Protein AF-A0A1F3E7A6-F1 (afdb_monomer)

Foldseek 3Di:
DDPPDDPDPDPPFAAAPVRHGDDQQFWKAAQPPNLGIWGWHADPVGIWTARPPPRDIDDQVVQQDPPPRHGNIGTDD

Radius of gyration: 14.82 Å; Cα contacts (8 Å, |Δi|>4): 136; chains: 1; bounding box: 50×28×32 Å

Structure (mmCIF, N/CA/C/O backbone):
data_AF-A0A1F3E7A6-F1
#
_entry.id   AF-A0A1F3E7A6-F1
#
loop_
_atom_site.group_PDB
_atom_site.id
_atom_site.type_symbol
_atom_site.label_atom_id
_atom_site.label_alt_id
_atom_site.label_comp_id
_atom_site.label_asym_id
_atom_site.label_entity_id
_atom_site.label_seq_id
_atom_site.pdbx_PDB_ins_code
_atom_site.Cartn_x
_atom_site.Cartn_y
_atom_site.Cartn_z
_atom_site.occupancy
_atom_site.B_iso_or_equiv
_atom_site.auth_seq_id
_atom_site.auth_comp_id
_atom_site.auth_asym_id
_atom_site.auth_atom_id
_atom_site.pdbx_PDB_model_num
ATOM 1 N N . MET A 1 1 ? 34.105 18.564 18.789 1.00 49.41 1 MET A N 1
ATOM 2 C CA . MET A 1 1 ? 32.734 18.073 19.05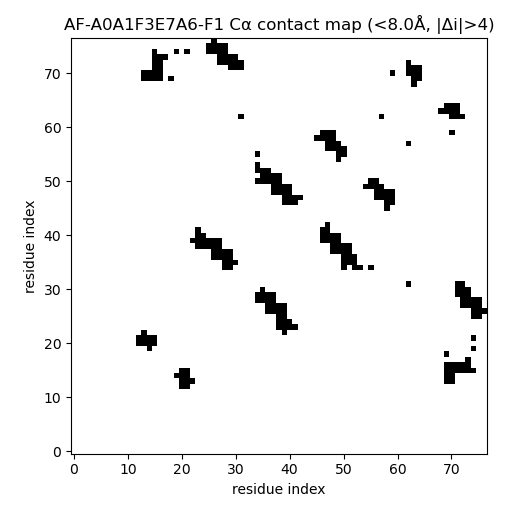5 1.00 49.41 1 MET A CA 1
ATOM 3 C C . MET A 1 1 ? 32.127 17.687 17.710 1.00 49.41 1 MET A C 1
ATOM 5 O O . MET A 1 1 ? 31.896 18.562 16.887 1.00 49.41 1 MET A O 1
ATOM 9 N N . PHE A 1 2 ? 32.044 16.390 17.406 1.00 59.34 2 PHE A N 1
ATOM 10 C CA . PHE A 1 2 ? 31.674 15.897 16.074 1.00 59.34 2 PHE A CA 1
ATOM 11 C C . PHE A 1 2 ? 30.153 15.935 15.893 1.00 59.34 2 PHE A C 1
ATOM 13 O O . PHE A 1 2 ? 29.438 15.113 16.461 1.00 59.34 2 PHE A O 1
ATOM 20 N N . ASN A 1 3 ? 29.656 16.873 15.084 1.00 54.88 3 ASN A N 1
ATOM 21 C CA . ASN A 1 3 ? 28.277 16.847 14.601 1.00 54.88 3 ASN A CA 1
ATOM 22 C C . ASN A 1 3 ? 28.130 15.709 13.580 1.00 54.88 3 ASN A C 1
ATOM 24 O O . ASN A 1 3 ? 28.283 15.912 12.376 1.00 54.88 3 ASN A O 1
ATOM 28 N N . LEU A 1 4 ? 27.855 14.497 14.073 1.00 67.19 4 LEU A N 1
ATOM 29 C CA . LEU A 1 4 ? 27.501 13.355 13.236 1.00 67.19 4 LEU A CA 1
ATOM 30 C C . LEU A 1 4 ? 26.245 13.689 12.420 1.00 67.19 4 LEU A C 1
ATOM 32 O O . LEU A 1 4 ? 25.171 13.967 12.953 1.00 67.19 4 LEU A O 1
ATOM 36 N N . PHE A 1 5 ? 26.427 13.660 11.104 1.00 71.38 5 PHE A N 1
ATOM 37 C CA . PHE A 1 5 ? 25.447 13.836 10.042 1.00 71.38 5 PHE A CA 1
ATOM 38 C C . PHE A 1 5 ? 24.035 13.354 10.413 1.00 71.38 5 PHE A C 1
ATOM 40 O O . PHE A 1 5 ? 23.756 12.154 10.476 1.00 71.38 5 PHE A O 1
ATOM 47 N N . LYS A 1 6 ? 23.101 14.300 10.579 1.00 64.62 6 LYS A N 1
ATOM 48 C CA . LYS A 1 6 ? 21.661 14.011 10.587 1.00 64.62 6 LYS A CA 1
ATOM 49 C C . LYS A 1 6 ? 21.295 13.402 9.228 1.00 64.62 6 LYS A C 1
ATOM 51 O O . LYS A 1 6 ? 21.190 14.125 8.237 1.00 64.62 6 LYS A O 1
ATOM 56 N N . LYS A 1 7 ? 21.099 12.079 9.159 1.00 63.78 7 LYS A N 1
ATOM 57 C CA . LYS A 1 7 ? 20.519 11.421 7.976 1.00 63.78 7 LYS A CA 1
ATOM 58 C C . LYS A 1 7 ? 19.169 12.084 7.680 1.00 63.78 7 LYS A C 1
ATOM 60 O O . LYS A 1 7 ? 18.229 11.944 8.461 1.00 63.78 7 LYS A O 1
ATOM 65 N N . LYS A 1 8 ? 19.064 12.815 6.562 1.00 62.50 8 LYS A N 1
ATOM 66 C CA . LYS A 1 8 ? 17.773 13.279 6.031 1.00 62.50 8 LYS A CA 1
ATOM 67 C C . LYS A 1 8 ? 16.889 12.042 5.848 1.00 62.50 8 LYS A C 1
ATOM 69 O O . LYS A 1 8 ? 17.229 11.169 5.050 1.00 62.50 8 LYS A O 1
ATOM 74 N N . LYS A 1 9 ? 15.784 11.948 6.597 1.00 58.75 9 LYS A N 1
ATOM 75 C CA . LYS A 1 9 ? 14.769 10.907 6.390 1.00 58.75 9 LYS A CA 1
ATOM 76 C C . LYS A 1 9 ? 14.240 11.075 4.963 1.00 58.75 9 LYS A C 1
ATOM 78 O O . LYS A 1 9 ? 13.565 12.060 4.674 1.00 58.75 9 LYS A O 1
ATOM 83 N N . ARG A 1 10 ? 14.601 10.164 4.053 1.00 57.53 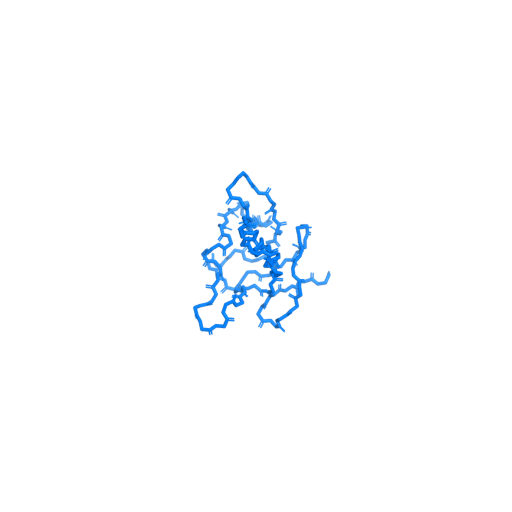10 ARG A N 1
ATOM 84 C CA . ARG A 1 10 ? 13.983 10.106 2.723 1.00 57.53 10 ARG A CA 1
ATOM 85 C C . ARG A 1 10 ? 12.508 9.791 2.953 1.00 57.53 10 ARG A C 1
ATOM 87 O O . ARG A 1 10 ? 12.205 8.755 3.538 1.00 57.53 10 ARG A O 1
ATOM 94 N N . LYS A 1 11 ? 11.609 10.694 2.555 1.00 61.62 11 LYS A N 1
ATOM 95 C CA . LYS A 1 11 ? 10.181 10.373 2.492 1.00 61.62 11 LYS A CA 1
ATOM 96 C C . LYS A 1 11 ? 10.057 9.219 1.500 1.00 61.62 11 LYS A C 1
ATOM 98 O O . LYS A 1 11 ? 10.469 9.364 0.351 1.00 61.62 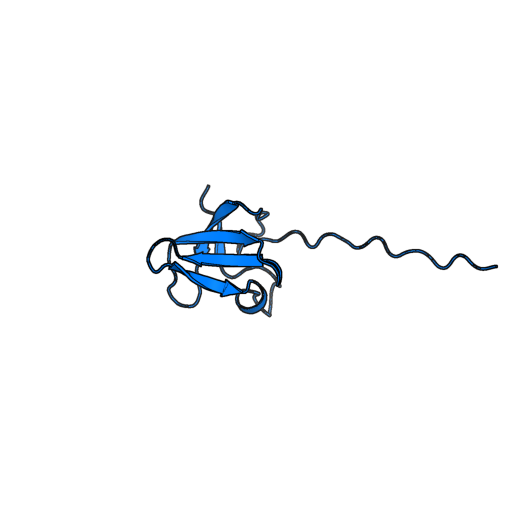11 LYS A O 1
ATOM 103 N N . ILE A 1 12 ? 9.615 8.058 1.973 1.00 67.31 12 ILE A N 1
ATOM 104 C CA . ILE A 1 12 ? 9.375 6.906 1.107 1.00 67.31 12 ILE A CA 1
ATOM 105 C C . ILE A 1 12 ? 8.202 7.309 0.221 1.00 67.31 12 ILE A C 1
ATOM 107 O O . ILE A 1 12 ? 7.084 7.458 0.704 1.00 67.31 12 ILE A O 1
ATOM 111 N N . GLN A 1 13 ? 8.483 7.582 -1.050 1.00 79.25 13 GLN A N 1
ATOM 112 C CA . GLN A 1 13 ? 7.440 7.879 -2.017 1.00 79.25 13 GLN A CA 1
ATOM 113 C C . GLN A 1 13 ? 6.764 6.560 -2.371 1.00 79.25 13 GLN A C 1
ATOM 115 O O . GLN A 1 13 ? 7.410 5.667 -2.922 1.00 79.25 13 GLN A O 1
ATOM 120 N N . LEU A 1 14 ? 5.493 6.429 -1.997 1.00 83.88 14 LEU A N 1
ATOM 121 C CA . LEU A 1 14 ? 4.687 5.263 -2.332 1.00 83.88 14 LEU A CA 1
ATOM 122 C C . LEU A 1 14 ? 4.542 5.180 -3.848 1.00 83.88 14 LEU A C 1
ATOM 124 O O . LEU A 1 14 ? 4.377 6.205 -4.508 1.00 83.88 14 LEU A O 1
ATOM 128 N N . LYS A 1 15 ? 4.634 3.963 -4.382 1.00 91.88 15 LYS A N 1
ATOM 129 C CA . LYS A 1 15 ? 4.502 3.694 -5.809 1.00 91.88 15 LYS A CA 1
ATOM 130 C C . LYS A 1 15 ? 3.553 2.537 -6.053 1.00 91.88 15 LYS A C 1
ATOM 132 O O . LYS A 1 15 ? 3.579 1.568 -5.293 1.00 91.88 15 LYS A O 1
ATOM 137 N N . ASP A 1 16 ? 2.754 2.645 -7.102 1.00 91.81 16 ASP A N 1
ATOM 138 C CA . ASP A 1 16 ? 1.926 1.553 -7.604 1.00 91.81 16 ASP A CA 1
ATOM 139 C C . ASP A 1 16 ? 2.788 0.466 -8.283 1.00 91.81 16 ASP A C 1
ATOM 141 O O . ASP A 1 16 ? 4.016 0.581 -8.364 1.00 91.81 16 ASP A O 1
ATOM 145 N N . LEU A 1 17 ? 2.146 -0.587 -8.793 1.00 90.19 17 LEU A N 1
ATOM 146 C CA . LEU A 1 17 ? 2.808 -1.681 -9.514 1.00 90.19 17 LEU A CA 1
ATOM 147 C C . LEU A 1 17 ? 3.632 -1.197 -10.727 1.00 90.19 17 LEU A C 1
ATOM 149 O O . LEU A 1 17 ? 4.616 -1.832 -11.099 1.00 90.19 17 LEU A O 1
ATOM 153 N N . ASN A 1 18 ? 3.245 -0.073 -11.332 1.00 89.06 18 ASN A N 1
ATOM 154 C CA . ASN A 1 18 ? 3.872 0.511 -12.517 1.00 89.06 18 ASN A CA 1
ATOM 155 C C . ASN A 1 18 ? 4.934 1.568 -12.164 1.00 89.06 18 ASN A C 1
ATOM 157 O O . ASN A 1 18 ? 5.559 2.144 -13.052 1.00 89.06 18 ASN A O 1
ATOM 161 N N . GLY A 1 19 ? 5.160 1.832 -10.875 1.00 88.75 19 GLY A N 1
ATOM 162 C CA . GLY A 1 19 ? 6.097 2.845 -10.406 1.00 88.75 19 GLY A CA 1
ATOM 163 C C . GLY A 1 19 ? 5.520 4.264 -10.326 1.00 88.75 19 GLY A C 1
ATOM 164 O O . GLY A 1 19 ? 6.276 5.191 -10.016 1.00 88.75 19 GLY A O 1
ATOM 165 N N . ASN A 1 20 ? 4.218 4.445 -10.561 1.00 91.44 20 ASN A N 1
ATOM 166 C CA . ASN A 1 20 ? 3.536 5.730 -10.443 1.00 91.44 20 ASN A CA 1
ATOM 167 C C . ASN A 1 20 ? 3.435 6.142 -8.975 1.00 91.44 20 ASN A C 1
ATOM 169 O O . ASN A 1 20 ? 3.066 5.313 -8.141 1.00 91.44 20 ASN A O 1
ATOM 173 N N . PRO A 1 21 ? 3.726 7.406 -8.632 1.00 91.06 21 PRO A N 1
ATOM 174 C CA . PRO A 1 21 ? 3.623 7.875 -7.261 1.00 91.06 21 PRO A CA 1
ATOM 175 C C . PRO A 1 21 ? 2.170 7.844 -6.769 1.00 91.06 21 PRO A C 1
ATOM 177 O O . PRO A 1 21 ? 1.257 8.283 -7.469 1.00 91.06 21 PRO A O 1
ATOM 180 N N . LEU A 1 22 ? 1.988 7.365 -5.540 1.00 91.19 22 LEU A N 1
ATOM 181 C CA . LEU A 1 22 ? 0.715 7.350 -4.827 1.00 91.19 22 LEU A CA 1
ATOM 182 C C . LEU A 1 22 ? 0.715 8.406 -3.723 1.00 91.19 22 LEU A C 1
ATOM 184 O O . LEU A 1 22 ? 1.669 8.505 -2.944 1.00 91.19 22 LEU A O 1
ATOM 188 N N . ASN A 1 23 ? -0.377 9.155 -3.644 1.00 90.56 23 ASN A N 1
ATOM 189 C CA . ASN A 1 23 ? -0.646 10.154 -2.622 1.00 90.56 23 ASN A CA 1
ATOM 190 C C . ASN A 1 23 ? -1.941 9.818 -1.876 1.00 90.56 23 ASN A C 1
ATOM 192 O O . ASN A 1 23 ? -2.832 9.154 -2.401 1.00 90.56 23 ASN A O 1
ATOM 196 N N . VAL A 1 24 ? -2.053 10.297 -0.638 1.00 91.19 24 VAL A N 1
ATOM 197 C CA . VAL A 1 24 ? -3.294 10.183 0.139 1.00 91.19 24 VAL A CA 1
ATOM 198 C C . VAL A 1 24 ? -4.436 10.844 -0.634 1.00 91.19 24 VAL A C 1
ATOM 200 O O . VAL A 1 24 ? -4.282 11.960 -1.124 1.00 91.19 24 VAL A O 1
ATOM 203 N N . GLY A 1 25 ? -5.564 10.147 -0.741 1.00 91.06 25 GLY A N 1
ATOM 204 C CA . GLY A 1 25 ? -6.722 10.540 -1.541 1.00 91.06 25 GLY A CA 1
ATOM 205 C C . GLY A 1 25 ? -6.753 9.939 -2.949 1.00 91.06 25 GLY A C 1
ATOM 206 O O . GLY A 1 25 ? -7.808 9.978 -3.576 1.00 91.06 25 GLY A O 1
ATOM 207 N N . ASP A 1 26 ? -5.656 9.348 -3.435 1.00 92.31 26 ASP A N 1
ATOM 208 C CA . ASP A 1 26 ? -5.657 8.664 -4.731 1.00 92.31 26 ASP A CA 1
ATOM 209 C C . ASP A 1 26 ? -6.560 7.422 -4.693 1.00 92.31 26 ASP A C 1
ATOM 211 O O . ASP A 1 26 ? -6.547 6.640 -3.729 1.00 92.31 26 ASP A O 1
ATOM 215 N N . LYS A 1 27 ? -7.295 7.212 -5.790 1.00 94.06 27 LYS A N 1
ATOM 216 C CA . LYS A 1 27 ? -8.018 5.969 -6.048 1.00 94.06 27 LYS A CA 1
ATOM 217 C C . LYS A 1 27 ? -7.086 4.953 -6.691 1.00 94.06 27 LYS A C 1
ATOM 219 O O . LYS A 1 27 ? -6.317 5.252 -7.603 1.00 94.06 27 LYS A O 1
ATOM 224 N N . VAL A 1 28 ? -7.155 3.725 -6.207 1.00 94.12 28 VAL A N 1
ATOM 225 C CA . VAL A 1 28 ? -6.350 2.616 -6.702 1.00 94.12 28 VAL A CA 1
ATOM 226 C C . VAL A 1 28 ? -7.197 1.361 -6.808 1.00 94.12 28 VAL A C 1
ATOM 228 O O . VAL A 1 28 ? -8.070 1.104 -5.987 1.00 94.12 28 VAL A O 1
ATOM 231 N N . GLU A 1 29 ? -6.914 0.535 -7.796 1.00 94.25 29 GLU A N 1
ATOM 232 C CA . GLU A 1 29 ? -7.422 -0.825 -7.861 1.00 94.25 29 GLU A CA 1
ATOM 233 C C . GLU A 1 29 ? -6.489 -1.742 -7.069 1.00 94.25 29 GLU A C 1
ATOM 235 O O . GLU A 1 29 ? -5.276 -1.787 -7.307 1.00 94.25 29 GLU A O 1
ATOM 240 N N . SER A 1 30 ? -7.040 -2.469 -6.101 1.00 93.19 30 SER A N 1
ATOM 241 C CA . SER A 1 30 ? -6.284 -3.444 -5.331 1.00 93.19 30 SER A CA 1
ATOM 242 C C . SER A 1 30 ? -6.143 -4.754 -6.094 1.00 93.19 30 SER A C 1
ATOM 244 O O . SER A 1 30 ? -7.131 -5.365 -6.492 1.00 93.19 30 SER A O 1
ATOM 246 N N . LEU A 1 31 ? -4.906 -5.233 -6.224 1.00 90.50 31 LEU A N 1
ATOM 247 C CA . LEU A 1 31 ? -4.593 -6.526 -6.843 1.00 90.50 31 LEU A CA 1
ATOM 248 C C . LEU A 1 31 ? -4.434 -7.639 -5.792 1.00 90.50 31 LEU A C 1
ATOM 250 O O . LEU A 1 31 ? -3.880 -8.701 -6.075 1.00 90.50 31 LEU A O 1
ATOM 254 N N . ARG A 1 32 ? -4.855 -7.380 -4.548 1.00 86.94 32 ARG A N 1
ATOM 255 C CA . ARG A 1 32 ? -4.709 -8.282 -3.403 1.00 86.94 32 ARG A CA 1
ATOM 256 C C . ARG A 1 32 ? -5.998 -8.303 -2.592 1.00 86.94 32 ARG A C 1
ATOM 258 O O . ARG A 1 32 ? -6.666 -7.285 -2.463 1.00 86.94 32 ARG A O 1
ATOM 265 N N . TYR A 1 33 ? -6.309 -9.457 -2.005 1.00 86.94 33 TYR A N 1
ATOM 266 C CA . TYR A 1 33 ? -7.458 -9.631 -1.104 1.00 86.94 33 TYR A CA 1
ATOM 267 C C . TYR A 1 33 ? -8.825 -9.262 -1.712 1.00 86.94 33 TYR A C 1
ATOM 269 O O . TYR A 1 33 ? -9.755 -9.009 -0.958 1.00 86.94 33 TYR A O 1
ATOM 277 N N . GLU A 1 34 ? -8.938 -9.211 -3.046 1.00 85.75 34 GLU A N 1
ATOM 278 C CA . GLU A 1 34 ? -10.195 -8.959 -3.774 1.00 85.75 34 GLU A CA 1
ATOM 279 C C . GLU A 1 34 ? -10.950 -7.690 -3.321 1.00 85.75 34 GLU A C 1
ATOM 281 O O . GLU A 1 34 ? -12.171 -7.613 -3.401 1.00 85.75 34 GLU A O 1
ATOM 286 N N . LEU A 1 35 ? -10.228 -6.656 -2.866 1.00 87.44 35 LEU A N 1
ATOM 287 C CA . LEU A 1 35 ? -10.841 -5.419 -2.354 1.00 87.44 35 LEU A CA 1
ATOM 288 C C . LEU A 1 35 ? -11.475 -4.545 -3.449 1.00 87.44 35 LEU A C 1
ATOM 290 O O . LEU A 1 35 ? -12.225 -3.617 -3.132 1.00 87.44 35 LEU A O 1
ATOM 294 N N . GLY A 1 36 ? -11.135 -4.791 -4.716 1.00 92.69 36 GLY A N 1
ATOM 295 C CA . GLY A 1 36 ? -11.557 -3.971 -5.849 1.00 92.69 36 GLY A CA 1
ATOM 296 C C . GLY A 1 36 ? -10.993 -2.550 -5.772 1.00 92.69 36 GLY A C 1
ATOM 297 O O . GLY A 1 36 ? -9.807 -2.352 -5.498 1.00 92.69 36 GLY A O 1
ATOM 298 N N . ILE A 1 37 ? -11.846 -1.553 -6.012 1.00 94.44 37 ILE A N 1
ATOM 299 C CA . ILE A 1 37 ? -11.477 -0.133 -5.961 1.00 94.44 37 ILE A CA 1
ATOM 300 C C . ILE A 1 37 ? -11.310 0.303 -4.506 1.00 94.44 37 ILE A C 1
ATOM 302 O O . ILE A 1 37 ? -12.186 0.085 -3.666 1.00 94.44 37 ILE A O 1
ATOM 306 N N . CYS A 1 38 ? -10.177 0.929 -4.219 1.00 95.06 38 CYS A N 1
ATOM 307 C CA . CYS A 1 38 ? -9.791 1.407 -2.907 1.00 95.06 38 CYS A CA 1
ATOM 308 C C . CYS A 1 38 ? -9.315 2.856 -2.959 1.00 95.06 38 CYS A C 1
ATOM 310 O O . CYS A 1 38 ? -8.745 3.303 -3.951 1.00 95.06 38 CYS A O 1
ATOM 312 N N . THR A 1 39 ? -9.439 3.545 -1.833 1.00 94.81 39 THR A N 1
ATOM 313 C CA . THR A 1 39 ? -8.886 4.886 -1.634 1.00 94.81 39 THR A CA 1
ATOM 314 C C . THR A 1 39 ? -7.746 4.815 -0.631 1.00 94.81 39 THR A C 1
ATOM 316 O O . THR A 1 39 ? -7.869 4.172 0.418 1.00 94.81 39 THR A O 1
ATOM 319 N N . LEU A 1 40 ? -6.617 5.447 -0.959 1.00 93.31 40 LEU A N 1
ATOM 320 C CA . LEU A 1 40 ? -5.475 5.547 -0.055 1.00 93.31 40 LEU A CA 1
ATOM 321 C C . LEU A 1 40 ? -5.765 6.597 1.022 1.00 93.31 40 LEU A C 1
ATOM 323 O O . LEU A 1 40 ? -5.894 7.781 0.723 1.00 93.31 40 LEU A O 1
ATOM 327 N N . ILE A 1 41 ? -5.839 6.169 2.277 1.00 93.56 41 ILE A N 1
ATOM 328 C CA . ILE A 1 41 ? -6.113 7.024 3.433 1.00 93.56 41 ILE A CA 1
ATOM 329 C C . ILE A 1 41 ? -4.934 7.013 4.411 1.00 93.56 41 ILE A C 1
ATOM 331 O O . ILE A 1 41 ? -4.166 6.050 4.489 1.00 93.56 41 ILE A O 1
ATOM 335 N N . GLU A 1 42 ? -4.782 8.097 5.166 1.00 91.62 42 GLU A N 1
ATOM 336 C CA . GLU A 1 42 ? -3.848 8.175 6.290 1.00 91.62 42 GLU A CA 1
ATOM 337 C C . GLU A 1 42 ? -4.602 7.867 7.592 1.00 91.62 42 GLU A C 1
ATOM 339 O O . GLU A 1 42 ? -5.663 8.430 7.859 1.00 91.62 42 GLU A O 1
ATOM 344 N N . SER A 1 43 ? -4.073 6.936 8.382 1.00 87.75 43 SER A N 1
ATOM 345 C CA . SER A 1 43 ? -4.583 6.519 9.692 1.00 87.75 43 SER A CA 1
ATOM 346 C C . SER A 1 43 ? -3.534 6.783 10.779 1.00 87.75 43 SER A C 1
ATOM 348 O O . SER A 1 43 ? -2.372 7.065 10.480 1.00 87.75 43 SER A O 1
ATOM 350 N N . GLU A 1 44 ? -3.905 6.610 12.050 1.00 85.31 44 GLU A N 1
ATOM 351 C CA . GLU A 1 44 ? -2.986 6.742 13.195 1.00 85.31 44 GLU A CA 1
ATOM 352 C C . GLU A 1 44 ? -1.757 5.817 13.097 1.00 85.31 44 GLU A C 1
ATOM 354 O O . GLU A 1 44 ? -0.671 6.170 13.554 1.00 85.31 44 GLU A O 1
ATOM 359 N N . ASN A 1 45 ? -1.905 4.657 12.447 1.00 81.00 45 ASN A N 1
ATOM 360 C CA . ASN A 1 45 ? -0.841 3.663 12.274 1.00 81.00 45 ASN A CA 1
ATOM 361 C C . ASN A 1 45 ? -0.073 3.816 10.945 1.00 81.00 45 ASN A C 1
ATOM 363 O O . ASN A 1 45 ? 0.752 2.965 10.600 1.00 81.00 45 ASN A O 1
ATOM 367 N N . GLY A 1 46 ? -0.335 4.886 10.188 1.00 86.38 46 GLY A N 1
ATOM 368 C CA . GLY A 1 46 ? 0.228 5.141 8.863 1.00 86.38 46 GLY A CA 1
ATOM 369 C C . GLY A 1 46 ? -0.795 4.938 7.746 1.00 86.38 46 GLY A C 1
ATOM 370 O O . GLY A 1 46 ? -1.986 5.162 7.932 1.00 86.38 46 GLY A O 1
ATOM 371 N N . PHE A 1 47 ? -0.339 4.527 6.564 1.00 90.56 47 PHE A N 1
ATOM 372 C CA . PHE A 1 47 ? -1.196 4.442 5.379 1.00 90.56 47 PHE A CA 1
ATOM 373 C C . PHE A 1 47 ? -2.030 3.157 5.325 1.00 90.56 47 PHE A C 1
ATOM 375 O O . PHE A 1 47 ? -1.537 2.058 5.610 1.00 90.56 47 PHE A O 1
ATOM 382 N N . GLU A 1 48 ? -3.277 3.289 4.880 1.00 93.62 48 GLU A N 1
ATOM 383 C CA . GLU A 1 48 ? -4.207 2.181 4.667 1.00 93.62 48 GLU A CA 1
ATOM 384 C C . GLU A 1 48 ? -4.978 2.358 3.358 1.00 93.62 48 GLU A C 1
ATOM 386 O O . GLU A 1 48 ? -5.222 3.473 2.905 1.00 93.62 48 GLU A O 1
ATOM 391 N N . TYR A 1 49 ? -5.385 1.246 2.756 1.00 93.69 49 TYR A N 1
ATOM 392 C CA . TYR A 1 49 ?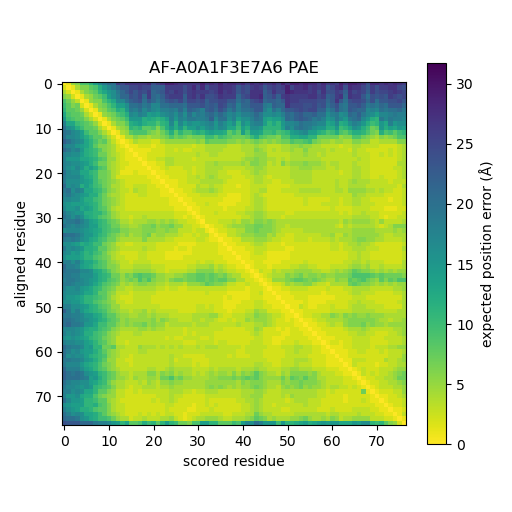 -6.310 1.231 1.630 1.00 93.69 49 TYR A CA 1
ATOM 393 C C . TYR A 1 49 ? -7.697 0.866 2.135 1.00 93.69 49 TYR A C 1
ATOM 395 O O . TYR A 1 49 ? -7.861 -0.176 2.773 1.00 93.69 49 TYR A O 1
ATOM 403 N N . GLN A 1 50 ? -8.683 1.706 1.842 1.00 94.81 50 GLN A N 1
ATOM 404 C CA . GLN A 1 50 ? -10.083 1.452 2.161 1.00 94.81 50 GLN A CA 1
ATOM 405 C C . GLN A 1 50 ? -10.844 1.082 0.891 1.00 94.81 50 GLN A C 1
ATOM 407 O O . GLN A 1 50 ? -10.910 1.894 -0.026 1.00 94.81 50 GLN A O 1
ATOM 412 N N . SER A 1 51 ? -11.439 -0.111 0.853 1.00 94.81 51 SER A N 1
ATOM 413 C CA . SER A 1 51 ? -12.319 -0.530 -0.242 1.00 94.81 51 SER A CA 1
ATOM 414 C C . SER A 1 51 ? -13.571 0.341 -0.290 1.00 94.81 51 SER A C 1
ATOM 416 O O . SER A 1 51 ? -14.253 0.502 0.724 1.00 94.81 51 SER A O 1
ATOM 418 N N . GLU A 1 52 ? -13.905 0.859 -1.471 1.00 92.69 52 GLU A N 1
ATOM 419 C CA . GLU A 1 52 ? -15.148 1.609 -1.690 1.00 92.69 52 GLU A CA 1
ATOM 420 C C . GLU A 1 52 ? -16.377 0.689 -1.711 1.00 92.69 52 GLU A C 1
ATOM 422 O O . GLU A 1 52 ? -17.480 1.129 -1.401 1.00 92.69 52 GLU A O 1
ATOM 427 N N . SER A 1 53 ? -16.196 -0.593 -2.046 1.00 91.19 53 SER A N 1
ATOM 428 C CA . SER A 1 53 ? -17.305 -1.546 -2.188 1.00 91.19 53 SER A CA 1
ATOM 429 C C . SER A 1 53 ? -17.725 -2.182 -0.863 1.00 91.19 53 SER A C 1
ATOM 431 O O . SER A 1 53 ? -18.915 -2.279 -0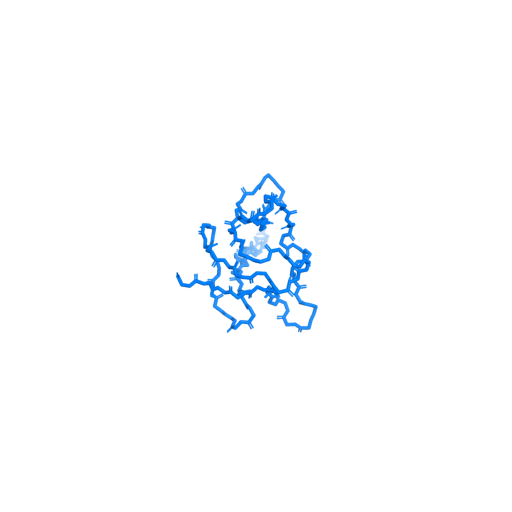.571 1.00 91.19 53 SER A O 1
ATOM 433 N N . THR A 1 54 ? -16.758 -2.606 -0.045 1.00 90.69 54 THR A N 1
ATOM 434 C CA . THR A 1 54 ? -17.015 -3.337 1.208 1.00 90.69 54 THR A CA 1
ATOM 435 C C . THR A 1 54 ? -16.725 -2.511 2.457 1.00 90.69 54 THR A C 1
ATOM 437 O O . THR A 1 54 ? -17.081 -2.918 3.561 1.00 90.69 54 THR A O 1
ATOM 440 N N . GLY A 1 55 ? -16.035 -1.374 2.319 1.00 90.00 55 GLY A N 1
ATOM 441 C CA . GLY A 1 55 ? -15.525 -0.595 3.449 1.00 90.00 55 GLY A CA 1
ATO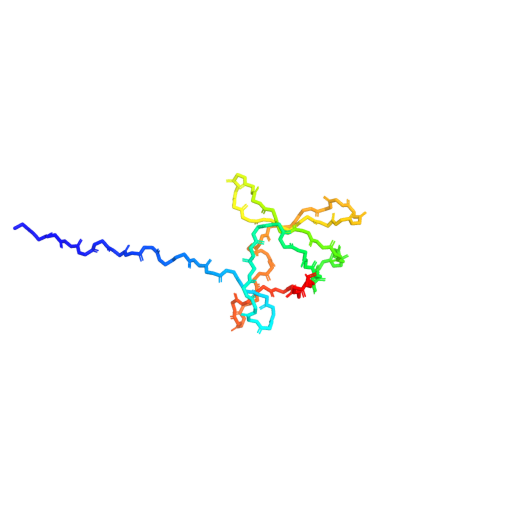M 442 C C . GLY A 1 55 ? -14.336 -1.243 4.170 1.00 90.00 55 GLY A C 1
ATOM 443 O O . GLY A 1 55 ? -13.846 -0.682 5.153 1.00 90.00 55 GLY A O 1
ATOM 444 N N . GLN A 1 56 ? -13.855 -2.402 3.704 1.00 92.56 56 GLN A N 1
ATOM 445 C CA . GLN A 1 56 ? -12.738 -3.115 4.317 1.00 92.56 56 GLN A CA 1
ATOM 446 C C . GLN A 1 56 ? -11.444 -2.300 4.214 1.00 92.56 56 GLN A C 1
ATOM 448 O O . GLN A 1 56 ? -11.133 -1.734 3.165 1.00 92.56 56 GLN A O 1
ATOM 453 N N . LYS A 1 57 ? -10.675 -2.264 5.306 1.00 93.38 57 LYS A N 1
ATOM 454 C CA . LYS A 1 57 ? -9.397 -1.550 5.388 1.00 93.38 57 LYS A CA 1
ATOM 455 C C . LYS A 1 57 ? -8.232 -2.523 5.439 1.00 93.38 57 LYS A C 1
ATOM 457 O O . LYS A 1 57 ? -8.252 -3.488 6.205 1.00 93.38 57 LYS A O 1
ATOM 462 N N . VAL A 1 58 ? -7.199 -2.251 4.652 1.00 92.44 58 VAL A N 1
ATOM 463 C CA . VAL A 1 58 ? -5.965 -3.035 4.644 1.00 92.44 58 VAL A CA 1
ATOM 464 C C . VAL A 1 58 ? -4.762 -2.113 4.763 1.00 92.44 58 VAL A C 1
ATOM 466 O O . VAL A 1 58 ? -4.571 -1.195 3.970 1.00 92.44 58 VAL A O 1
ATOM 469 N N . SER A 1 59 ? -3.920 -2.397 5.756 1.00 91.31 59 SER A N 1
ATOM 470 C CA . SER A 1 59 ? -2.670 -1.669 5.977 1.00 91.31 59 SER A CA 1
ATOM 471 C C . SER A 1 59 ? -1.741 -1.763 4.768 1.00 91.31 59 SER A C 1
ATOM 473 O O . SER A 1 59 ? -1.539 -2.849 4.212 1.00 91.31 59 SER A O 1
ATOM 475 N N . TYR A 1 60 ? -1.107 -0.644 4.413 1.00 88.69 60 TYR A N 1
ATOM 476 C CA . TYR A 1 60 ? -0.193 -0.575 3.272 1.00 88.69 60 TYR A CA 1
ATOM 477 C C . TYR A 1 60 ? 0.958 -1.590 3.372 1.00 88.69 60 TYR A C 1
AT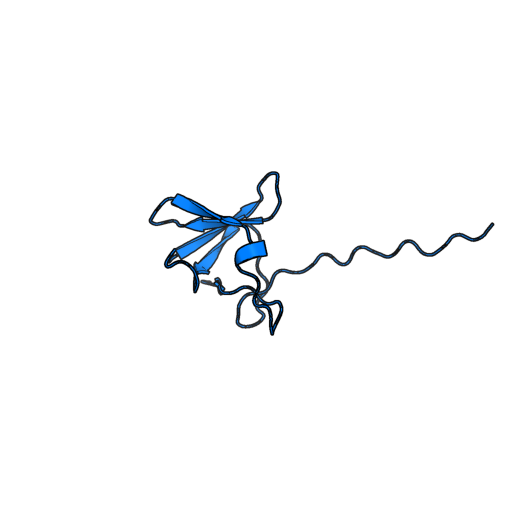OM 479 O O . TYR A 1 60 ? 1.399 -2.127 2.360 1.00 88.69 60 TYR A O 1
ATOM 487 N N . ALA A 1 61 ? 1.422 -1.910 4.586 1.00 88.75 61 ALA A N 1
ATOM 488 C CA . ALA A 1 61 ? 2.525 -2.844 4.796 1.00 88.75 61 ALA A CA 1
ATOM 489 C C . ALA A 1 61 ? 2.204 -4.250 4.258 1.00 88.75 61 ALA A C 1
ATOM 491 O O . ALA A 1 61 ? 3.099 -4.957 3.799 1.00 88.75 61 ALA A O 1
ATOM 492 N N . LYS A 1 62 ? 0.919 -4.636 4.248 1.00 90.19 62 LYS A N 1
ATOM 493 C CA . LYS A 1 62 ? 0.437 -5.907 3.678 1.00 90.19 62 LYS A CA 1
ATOM 494 C C . LYS A 1 62 ? 0.350 -5.880 2.146 1.00 90.19 62 LYS A C 1
ATOM 496 O O . LYS A 1 62 ? 0.270 -6.928 1.508 1.00 90.19 62 LYS A O 1
ATOM 501 N N . MET A 1 63 ? 0.374 -4.693 1.547 1.00 90.75 63 MET A N 1
ATOM 502 C CA . MET A 1 63 ? 0.291 -4.491 0.100 1.00 90.75 63 MET A CA 1
ATOM 503 C C . MET A 1 63 ? 1.659 -4.405 -0.579 1.00 90.75 63 MET A C 1
ATOM 505 O O . MET A 1 63 ? 1.718 -4.499 -1.803 1.00 90.75 63 MET A O 1
ATOM 509 N N . ILE A 1 64 ? 2.752 -4.309 0.183 1.00 90.12 64 ILE A N 1
ATOM 510 C CA . ILE A 1 64 ? 4.111 -4.289 -0.366 1.00 90.12 64 ILE A CA 1
ATOM 511 C C . ILE A 1 64 ? 4.415 -5.625 -1.059 1.00 90.12 64 ILE A C 1
ATOM 513 O O . ILE A 1 64 ? 4.179 -6.717 -0.527 1.00 90.12 64 ILE A O 1
ATOM 517 N N . ASP A 1 65 ? 4.935 -5.538 -2.276 1.00 86.81 65 ASP A N 1
ATOM 518 C CA . ASP A 1 65 ? 5.527 -6.656 -2.990 1.00 86.81 65 ASP A CA 1
ATOM 519 C C . ASP A 1 65 ? 6.962 -6.894 -2.508 1.00 86.81 65 ASP A C 1
ATOM 521 O O . ASP A 1 65 ? 7.784 -5.978 -2.478 1.00 86.81 65 ASP A O 1
ATOM 525 N N . ALA A 1 66 ? 7.276 -8.136 -2.147 1.00 85.25 66 ALA A N 1
ATOM 526 C CA . ALA A 1 66 ? 8.580 -8.476 -1.586 1.00 85.25 66 ALA A CA 1
ATOM 527 C C . ALA A 1 66 ? 9.727 -8.374 -2.609 1.00 85.25 66 ALA A C 1
ATOM 529 O O . ALA A 1 66 ? 10.861 -8.123 -2.211 1.00 85.25 66 ALA A O 1
ATOM 530 N N . ALA A 1 67 ? 9.452 -8.557 -3.906 1.00 87.56 67 ALA A N 1
ATOM 531 C CA . ALA A 1 67 ? 10.480 -8.558 -4.945 1.00 87.56 67 ALA A CA 1
ATOM 532 C C . ALA A 1 67 ? 10.827 -7.140 -5.431 1.00 87.56 67 ALA A C 1
ATOM 534 O O . ALA A 1 67 ? 11.988 -6.833 -5.684 1.00 87.56 67 ALA A O 1
ATOM 535 N N . THR A 1 68 ? 9.823 -6.271 -5.554 1.00 85.56 68 THR A N 1
ATOM 536 C CA . THR A 1 68 ? 9.952 -4.937 -6.169 1.00 85.56 68 THR A CA 1
ATOM 537 C C . THR A 1 68 ? 9.837 -3.789 -5.177 1.00 85.56 68 THR A C 1
ATOM 539 O O . THR A 1 68 ? 10.172 -2.658 -5.519 1.00 85.56 68 THR A O 1
ATOM 542 N N . THR A 1 69 ? 9.368 -4.043 -3.950 1.00 85.62 69 THR A N 1
ATOM 543 C CA . THR A 1 69 ? 8.990 -3.035 -2.938 1.00 85.62 69 THR A CA 1
ATOM 544 C C . THR A 1 69 ? 7.849 -2.099 -3.356 1.00 85.62 69 THR A C 1
ATOM 546 O O . THR A 1 69 ? 7.487 -1.190 -2.607 1.00 85.62 69 THR A O 1
ATOM 549 N N . PHE A 1 70 ? 7.253 -2.320 -4.531 1.00 91.31 70 PHE A N 1
ATOM 550 C CA . PHE A 1 70 ? 6.100 -1.568 -5.012 1.00 91.31 70 PHE A CA 1
ATOM 551 C C . PHE A 1 70 ? 4.816 -2.066 -4.361 1.00 91.31 70 PHE A C 1
ATOM 553 O O . PHE A 1 70 ? 4.749 -3.171 -3.818 1.00 91.31 70 PHE A O 1
ATOM 560 N N . GLN A 1 71 ? 3.782 -1.234 -4.392 1.00 90.94 71 GLN A N 1
ATOM 561 C CA . GLN A 1 71 ? 2.474 -1.614 -3.886 1.00 90.94 71 GLN A CA 1
ATOM 562 C C . GLN A 1 71 ? 1.769 -2.517 -4.904 1.00 90.94 71 GLN A C 1
ATOM 564 O O . GLN A 1 71 ? 1.775 -2.237 -6.101 1.00 90.94 71 GLN A O 1
ATOM 569 N N . LYS A 1 72 ? 1.112 -3.585 -4.434 1.00 93.19 72 LYS A N 1
ATOM 570 C CA . LYS A 1 72 ? 0.222 -4.454 -5.232 1.00 93.19 72 LYS A CA 1
ATOM 571 C C . LYS A 1 72 ? -1.118 -3.774 -5.526 1.00 9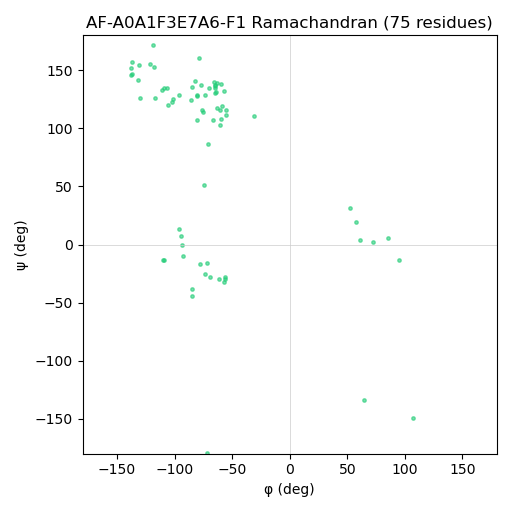3.19 72 LYS A C 1
ATOM 573 O O . LYS A 1 72 ? -2.188 -4.322 -5.269 1.00 93.19 72 LYS A O 1
ATOM 578 N N . VAL A 1 73 ? -1.044 -2.557 -6.039 1.00 93.06 73 VAL A N 1
ATOM 579 C CA . VAL A 1 73 ? -2.188 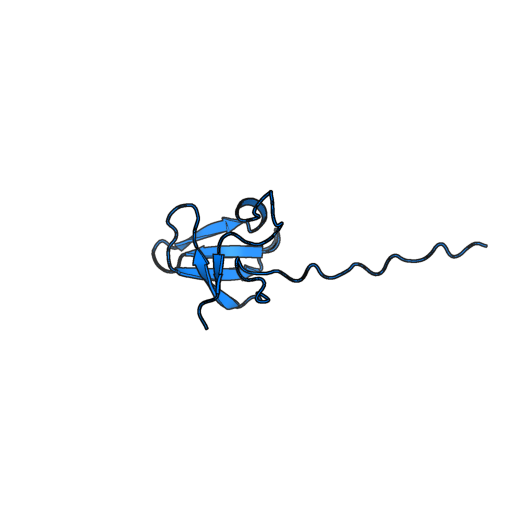-1.752 -6.448 1.00 93.06 73 VAL A CA 1
ATOM 580 C C . VAL A 1 73 ? -1.864 -1.085 -7.776 1.00 93.06 73 VAL A C 1
ATOM 582 O O . VAL A 1 73 ? -0.692 -0.907 -8.119 1.00 93.06 73 VAL A O 1
ATOM 585 N N . LYS A 1 74 ? -2.899 -0.707 -8.516 1.00 93.62 74 LYS A N 1
ATOM 586 C CA . LYS A 1 74 ? -2.791 0.062 -9.752 1.00 93.62 74 LYS A CA 1
ATOM 587 C C . LYS A 1 74 ? -3.492 1.395 -9.550 1.00 93.62 74 LYS A C 1
ATOM 589 O O . LYS A 1 74 ? -4.648 1.403 -9.140 1.00 93.62 74 LYS A O 1
ATOM 594 N N . LYS A 1 75 ? -2.814 2.512 -9.811 1.00 93.19 75 LYS A N 1
ATOM 595 C CA . LYS A 1 75 ? -3.467 3.821 -9.721 1.00 93.19 75 LYS A CA 1
ATOM 596 C C . LYS A 1 75 ? -4.563 3.937 -10.786 1.00 93.19 75 LYS A C 1
ATOM 598 O O . LYS A 1 75 ? -4.349 3.541 -11.932 1.00 93.19 75 LYS A O 1
ATOM 603 N N . LEU A 1 76 ? -5.725 4.438 -10.378 1.00 89.31 76 LEU A N 1
ATOM 604 C CA . LEU A 1 76 ? -6.804 4.855 -11.265 1.00 89.31 76 LEU A CA 1
ATOM 605 C C . LEU A 1 76 ? -6.732 6.386 -11.310 1.00 89.31 76 LEU A C 1
ATOM 607 O O . LEU A 1 76 ? -6.693 7.002 -10.245 1.00 89.31 76 LEU A O 1
ATOM 611 N N . ASP A 1 77 ? -6.583 6.949 -12.512 1.00 68.75 77 ASP A N 1
ATOM 612 C CA . ASP A 1 77 ? -6.357 8.388 -12.739 1.00 68.75 77 ASP A CA 1
ATOM 613 C C . ASP A 1 77 ? -7.375 9.297 -12.031 1.00 68.75 77 ASP A C 1
ATOM 615 O O . ASP A 1 77 ? -8.591 8.987 -12.069 1.00 68.75 77 ASP A O 1
#

Secondary structure (DSSP, 8-state):
--------------B-TTS-B--TT-EEEESSTT--EEEEEEETTEEEEEETTT--EEEHHHHB-TTT--BSEEE--

Nearest PDB structures (foldseek):
  8ram-assembly1_Z  TM=6.274E-01  e=4.834E-01  Saccharomyces cerevisiae
  8rap-assembly1_Z  TM=6.271E-01  e=6.194E-01  Saccharomyces cerevisiae
  7czo-assembly1_A  TM=3.530E-01  e=8.444E-01  Haemophilus influenzae Rd KW20
  8ssi-assembly1_A  TM=3.425E-01  e=4.230E+00  Burkholderia pseudomallei

Sequence (77 aa):
MFNLFKKKKRKIQLKDLNGNPLNVGDKVESLRYELGICTLIESENGFEYQSESTGQKVSYAKMIDAATTFQKVKKLD

Mean predicted aligned error: 6.83 Å

pLDDT: mean 85.66, std 11.32, range [49.41, 95.06]

Solvent-accessible surface area (backbone atoms only — not comparable to full-atom values): 4681 Å² total; per-residue (Å²): 134,86,82,75,78,79,76,77,81,75,78,82,77,46,28,23,66,86,64,49,80,57,54,78,70,40,42,27,38,40,77,52,93,81,43,42,52,23,36,32,41,81,50,99,93,42,54,29,35,32,16,75,82,77,63,52,73,46,55,46,82,79,37,48,35,91,89,77,68,28,28,49,28,42,77,50,134